Protein AF-A0A8T4Y157-F1 (afdb_monomer)

pLDDT: mean 75.48, std 10.09, range [44.38, 89.44]

Radius of gyration: 20.41 Å; Cα contacts (8 Å, |Δi|>4): 48; chains: 1; bounding box: 46×22×57 Å

Solvent-accessible surface area (backbone atoms only — not comparable to full-atom values): 4907 Å² total; per-residue (Å²): 117,72,62,48,80,39,70,42,66,76,78,76,30,95,43,71,68,58,42,52,50,50,51,52,53,33,52,73,71,63,24,43,82,45,40,77,70,53,83,70,56,88,47,74,68,43,52,50,55,49,52,52,53,51,52,49,52,53,48,53,54,51,52,51,52,51,51,52,52,50,55,50,51,52,52,53,55,57,57,61,70,70,77,115

Foldseek 3Di:
DQEDEDADLCVVDVDPVVSVVVCVVCVVVNYYYHYPPDPQPPDPVSVVVVVVVVVVVVVVVVVVVVVVVVVVVVVVVVVVVVPD

Structure (mmCIF, N/CA/C/O backbone):
data_AF-A0A8T4Y157-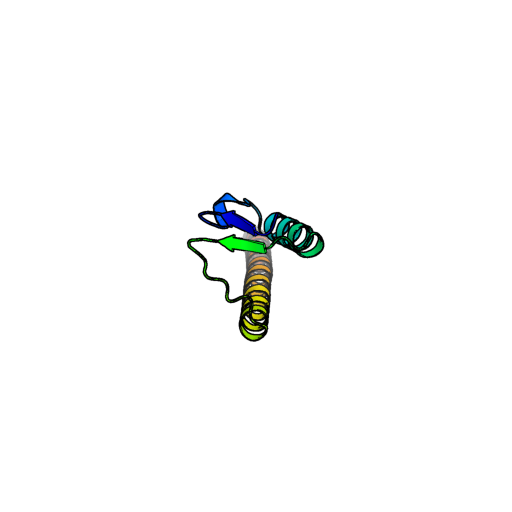F1
#
_entry.id   AF-A0A8T4Y157-F1
#
loop_
_atom_site.group_PDB
_atom_site.id
_atom_site.type_symbol
_atom_site.label_atom_id
_atom_site.label_alt_id
_atom_site.label_comp_id
_atom_site.label_asym_id
_atom_site.label_entity_id
_atom_site.label_seq_id
_atom_site.pdbx_PDB_ins_code
_atom_site.Cartn_x
_atom_site.Cartn_y
_atom_site.Cartn_z
_atom_site.occupancy
_atom_site.B_iso_or_equiv
_atom_site.auth_seq_id
_atom_site.auth_comp_id
_atom_site.auth_asym_id
_atom_site.auth_atom_id
_atom_site.pdbx_PDB_model_num
ATOM 1 N N . MET A 1 1 ? -20.962 1.210 13.390 1.00 68.50 1 MET A N 1
ATOM 2 C CA . MET A 1 1 ? -20.575 0.091 12.504 1.00 68.50 1 MET A CA 1
ATOM 3 C C . MET A 1 1 ? -19.216 -0.378 12.984 1.00 68.50 1 MET A C 1
ATOM 5 O O . MET A 1 1 ? -18.337 0.460 13.071 1.00 68.50 1 MET A O 1
ATOM 9 N N . ASP A 1 2 ? -19.042 -1.650 13.333 1.00 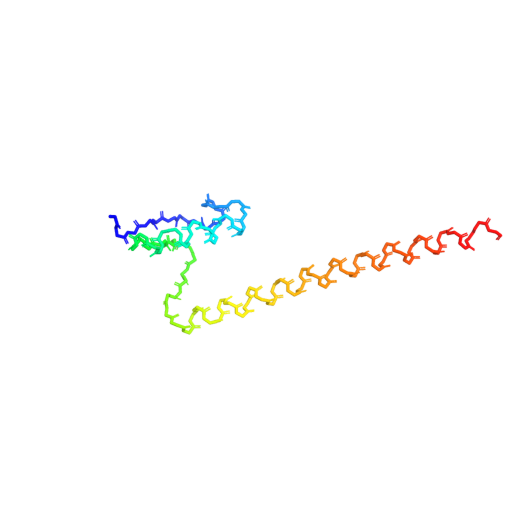80.06 2 ASP A N 1
ATOM 10 C CA . ASP A 1 2 ? -17.798 -2.119 13.976 1.00 80.06 2 ASP A CA 1
ATOM 11 C C . ASP A 1 2 ? -16.765 -2.677 12.983 1.00 80.06 2 ASP A C 1
ATOM 13 O O . ASP A 1 2 ? -15.559 -2.679 13.248 1.00 80.06 2 ASP A O 1
ATOM 17 N N . ALA A 1 3 ? -17.227 -3.160 11.825 1.00 81.56 3 ALA A N 1
ATOM 18 C CA . ALA A 1 3 ? -16.373 -3.653 10.752 1.00 81.56 3 ALA A CA 1
ATOM 19 C C . ALA A 1 3 ? -17.091 -3.662 9.392 1.00 81.56 3 ALA A C 1
ATOM 21 O O . ALA A 1 3 ? -18.308 -3.836 9.314 1.00 81.56 3 ALA A O 1
ATOM 22 N N . VAL A 1 4 ? -16.309 -3.528 8.325 1.00 83.31 4 VAL A N 1
ATOM 23 C CA . VAL A 1 4 ? -16.671 -3.793 6.931 1.00 83.31 4 VAL A CA 1
ATOM 24 C C . VAL A 1 4 ? -15.926 -5.051 6.502 1.00 83.31 4 VAL A C 1
ATOM 26 O O . VAL A 1 4 ? -14.702 -5.111 6.605 1.00 83.31 4 VAL A O 1
ATOM 29 N N . ILE A 1 5 ? -16.664 -6.055 6.029 1.00 83.75 5 ILE A N 1
ATOM 30 C CA . ILE A 1 5 ? -16.110 -7.340 5.594 1.00 83.75 5 ILE A CA 1
ATOM 31 C C . ILE A 1 5 ? -16.138 -7.399 4.069 1.00 83.75 5 ILE A C 1
ATOM 33 O O . ILE A 1 5 ? -17.174 -7.148 3.452 1.00 83.75 5 ILE A O 1
ATOM 37 N N . VAL A 1 6 ? -15.009 -7.752 3.461 1.00 83.19 6 VAL A N 1
ATOM 38 C CA . VAL A 1 6 ? -14.856 -7.900 2.011 1.00 83.19 6 VAL A CA 1
ATOM 39 C C . VAL A 1 6 ? -14.334 -9.289 1.670 1.00 83.19 6 VAL A C 1
ATOM 41 O O . VAL A 1 6 ? -13.535 -9.865 2.401 1.00 83.19 6 VAL A O 1
ATOM 44 N N . HIS A 1 7 ? -14.794 -9.855 0.554 1.00 79.62 7 HIS A N 1
ATOM 45 C CA . HIS A 1 7 ? -14.360 -11.192 0.146 1.00 79.62 7 HIS A CA 1
ATOM 46 C C . HIS A 1 7 ? -12.901 -11.216 -0.326 1.00 79.62 7 HIS A C 1
ATOM 48 O O . HIS A 1 7 ? -12.192 -12.137 0.047 1.00 79.62 7 HIS A O 1
ATOM 54 N N . LYS A 1 8 ? -12.485 -10.219 -1.123 1.00 69.50 8 LYS A N 1
ATOM 55 C CA . LYS A 1 8 ? -11.123 -10.009 -1.643 1.00 69.50 8 LYS A CA 1
ATOM 56 C C . LYS A 1 8 ? -10.829 -8.518 -1.759 1.00 69.50 8 LYS A C 1
ATOM 58 O O . LYS A 1 8 ? -11.698 -7.766 -2.216 1.00 69.50 8 LYS A O 1
ATOM 63 N N . ILE A 1 9 ? -9.620 -8.087 -1.406 1.00 72.00 9 ILE A N 1
ATOM 64 C CA . ILE A 1 9 ? -9.215 -6.671 -1.478 1.00 72.00 9 ILE A CA 1
ATOM 65 C C . ILE A 1 9 ? -9.252 -6.131 -2.918 1.00 72.00 9 ILE A C 1
ATOM 67 O O . ILE A 1 9 ? -9.758 -5.031 -3.143 1.00 72.00 9 ILE A O 1
ATOM 71 N N . ASP A 1 10 ? -8.848 -6.937 -3.900 1.00 67.12 10 ASP A N 1
ATOM 72 C CA . ASP A 1 10 ? -8.887 -6.627 -5.341 1.00 67.12 10 ASP A CA 1
ATOM 73 C C . ASP A 1 10 ? -10.302 -6.387 -5.908 1.00 67.12 10 ASP A C 1
ATOM 75 O O . ASP A 1 10 ? -10.461 -5.879 -7.020 1.00 67.12 10 ASP A O 1
ATOM 79 N N . ARG A 1 11 ? -11.356 -6.726 -5.153 1.00 69.56 11 ARG A N 1
ATOM 80 C CA . ARG A 1 11 ? -12.756 -6.430 -5.509 1.00 69.56 11 ARG A CA 1
ATOM 81 C C . ARG A 1 11 ? -13.334 -5.233 -4.772 1.00 69.56 11 ARG A C 1
ATOM 83 O O . ARG A 1 11 ? -14.316 -4.668 -5.243 1.00 69.56 11 ARG A O 1
ATOM 90 N N . PHE A 1 12 ? -12.725 -4.844 -3.657 1.00 67.12 12 PHE A N 1
ATOM 91 C CA . PHE A 1 12 ? -13.093 -3.646 -2.910 1.00 67.12 12 PHE A CA 1
ATOM 92 C C . PHE A 1 12 ? -12.498 -2.381 -3.539 1.00 67.12 12 PHE A C 1
ATOM 94 O O . PHE A 1 12 ? -13.145 -1.339 -3.547 1.00 67.12 12 PHE A O 1
ATOM 101 N N . SER A 1 13 ? -11.300 -2.479 -4.120 1.00 64.38 13 SER A N 1
ATOM 102 C CA . SER A 1 13 ? -10.675 -1.385 -4.855 1.00 64.38 13 SER A CA 1
ATOM 103 C C . SER A 1 13 ? -9.923 -1.891 -6.083 1.00 64.38 13 SER A C 1
ATOM 105 O O . SER A 1 13 ? -9.184 -2.868 -6.003 1.00 64.38 13 SER A O 1
ATOM 107 N N . ARG A 1 14 ? -10.077 -1.194 -7.217 1.00 70.44 14 ARG A N 1
ATOM 108 C CA . ARG A 1 14 ? -9.306 -1.449 -8.449 1.00 70.44 14 ARG A CA 1
ATOM 109 C C . ARG A 1 14 ? -7.902 -0.840 -8.425 1.00 70.44 14 ARG A C 1
ATOM 111 O O . ARG A 1 14 ? -7.095 -1.188 -9.281 1.00 70.44 14 ARG A O 1
ATOM 118 N N . ASN A 1 15 ? -7.637 0.085 -7.503 1.00 70.62 15 ASN A N 1
ATOM 119 C CA . ASN A 1 15 ? -6.365 0.788 -7.368 1.00 70.62 15 ASN A CA 1
ATOM 120 C C . ASN A 1 15 ? -5.902 0.753 -5.906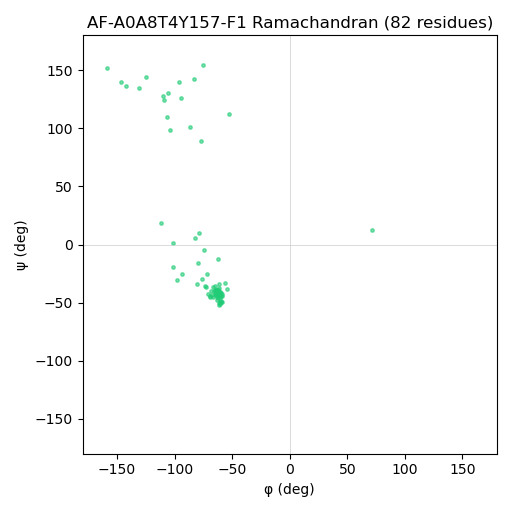 1.00 70.62 15 ASN A C 1
ATOM 122 O O . ASN A 1 15 ? -6.674 1.025 -4.983 1.00 70.62 15 ASN A O 1
ATOM 126 N N . ASP A 1 16 ? -4.627 0.456 -5.695 1.00 71.25 16 ASP A N 1
ATOM 127 C CA . ASP A 1 16 ? -3.991 0.428 -4.381 1.00 71.25 16 ASP A CA 1
ATOM 128 C C . ASP A 1 16 ? -4.180 1.757 -3.636 1.00 71.25 16 ASP A C 1
ATOM 130 O O . ASP A 1 16 ? -4.462 1.765 -2.440 1.00 71.25 16 ASP A O 1
ATOM 134 N N . ILE A 1 17 ? -4.113 2.888 -4.347 1.00 73.75 17 ILE A N 1
ATOM 135 C CA . ILE A 1 17 ? -4.294 4.232 -3.779 1.00 73.75 17 ILE A CA 1
ATOM 136 C C . ILE A 1 17 ? -5.675 4.364 -3.129 1.00 73.75 17 ILE A C 1
ATOM 138 O O . ILE A 1 17 ? -5.777 4.770 -1.969 1.00 73.75 17 ILE A O 1
ATOM 142 N N . ASP A 1 18 ? -6.723 3.968 -3.848 1.00 76.94 18 ASP A N 1
ATOM 143 C CA . ASP A 1 18 ? -8.102 4.036 -3.363 1.00 76.94 18 ASP A CA 1
ATOM 144 C C . ASP A 1 18 ? -8.313 3.074 -2.184 1.00 76.94 18 ASP A C 1
ATOM 146 O O . ASP A 1 18 ? -8.975 3.419 -1.204 1.00 76.94 18 ASP A O 1
ATOM 150 N N . PHE A 1 19 ? -7.673 1.898 -2.211 1.00 78.50 19 PHE A N 1
ATOM 151 C CA . PHE A 1 19 ? -7.702 0.958 -1.089 1.00 78.50 19 PHE A CA 1
ATOM 152 C C . PHE A 1 19 ? -7.134 1.585 0.190 1.00 78.50 19 PHE A C 1
ATOM 154 O O . PHE A 1 19 ? -7.767 1.522 1.248 1.00 78.50 19 PHE A O 1
ATOM 161 N N . TYR A 1 20 ? -5.959 2.217 0.107 1.00 77.44 20 TYR A N 1
ATOM 162 C CA . TYR A 1 20 ? -5.357 2.903 1.250 1.00 77.44 20 TYR A CA 1
ATOM 163 C C . TYR A 1 20 ? -6.203 4.092 1.712 1.00 77.44 20 TYR A C 1
ATOM 165 O O . TYR A 1 20 ? -6.363 4.278 2.919 1.00 77.44 20 TYR A O 1
ATOM 173 N N . ALA A 1 21 ? -6.793 4.853 0.787 1.00 81.44 21 ALA A N 1
ATOM 174 C CA . ALA A 1 21 ? -7.662 5.978 1.116 1.00 81.44 21 ALA A CA 1
ATOM 175 C C . ALA A 1 21 ? -8.888 5.526 1.927 1.00 81.44 21 ALA A C 1
ATOM 177 O O . ALA A 1 21 ? -9.124 6.035 3.025 1.00 81.44 21 ALA A O 1
ATOM 178 N N . TYR A 1 22 ? -9.615 4.509 1.453 1.00 82.00 22 TYR A N 1
ATOM 179 C CA . TYR A 1 22 ? -10.759 3.952 2.178 1.00 82.00 22 TYR A CA 1
ATOM 180 C C . TYR A 1 22 ? -10.354 3.323 3.506 1.00 82.00 22 TYR A C 1
ATOM 182 O O . TYR A 1 22 ? -11.040 3.522 4.507 1.00 82.00 22 TYR A O 1
ATOM 190 N N . LYS A 1 23 ? -9.216 2.622 3.557 1.00 81.56 23 LYS A N 1
ATOM 191 C CA . LYS A 1 23 ? -8.710 2.054 4.809 1.00 81.56 23 LYS A CA 1
ATOM 192 C C . LYS A 1 23 ? -8.432 3.140 5.854 1.00 81.56 23 LYS A C 1
ATOM 194 O O . LYS A 1 23 ? -8.758 2.952 7.023 1.00 81.56 23 LYS A O 1
ATOM 199 N N . VAL A 1 24 ? -7.858 4.276 5.452 1.00 82.12 24 VAL A N 1
ATOM 200 C CA . VAL A 1 24 ? -7.600 5.414 6.351 1.00 82.12 24 VAL A CA 1
ATOM 201 C C . VAL A 1 24 ? -8.904 6.060 6.820 1.00 82.12 24 VAL A C 1
ATOM 203 O O . VAL A 1 24 ? -9.025 6.359 8.006 1.00 82.12 24 VAL A O 1
ATOM 206 N N . ILE A 1 25 ? -9.877 6.252 5.924 1.00 85.94 25 ILE A N 1
ATOM 207 C CA . ILE A 1 25 ? -11.192 6.814 6.270 1.00 85.94 25 ILE A CA 1
ATOM 208 C C . ILE A 1 25 ? -11.906 5.910 7.281 1.00 85.94 25 ILE A C 1
ATOM 210 O O . ILE A 1 25 ? -12.303 6.379 8.341 1.00 85.94 25 ILE A O 1
ATOM 214 N N . LEU A 1 26 ? -11.992 4.606 7.006 1.00 85.00 26 LEU A N 1
ATOM 215 C CA . LEU A 1 26 ? -12.636 3.641 7.900 1.00 85.00 26 LEU A CA 1
ATOM 216 C C . LEU A 1 26 ? -11.950 3.596 9.273 1.00 85.00 26 LEU A C 1
ATOM 218 O O . LEU A 1 26 ? -12.629 3.664 10.294 1.00 85.00 26 LEU A O 1
ATOM 222 N N . LYS A 1 27 ? -10.608 3.599 9.314 1.00 81.94 27 LYS A N 1
ATOM 223 C CA . LYS A 1 27 ? -9.842 3.641 10.572 1.00 81.94 27 LYS A CA 1
ATOM 224 C C . LYS A 1 27 ? -10.125 4.908 11.388 1.00 81.94 27 LYS A C 1
ATOM 226 O O . LYS A 1 27 ? -10.191 4.819 12.611 1.00 81.94 27 LYS A O 1
ATOM 231 N N . LYS A 1 28 ? -10.302 6.070 10.743 1.00 83.69 28 LYS A N 1
ATOM 232 C CA . LYS A 1 28 ? -10.668 7.328 11.426 1.00 83.69 28 LYS A CA 1
ATOM 233 C C . LYS A 1 28 ? -12.057 7.269 12.061 1.00 83.69 28 LYS A C 1
ATOM 235 O O . LYS A 1 28 ? -12.231 7.795 13.152 1.00 83.69 28 LYS A O 1
ATOM 240 N N . GLU A 1 29 ? -12.996 6.585 11.417 1.00 88.25 29 GLU A N 1
ATOM 241 C CA . GLU A 1 29 ? -14.360 6.365 11.920 1.00 88.25 29 GLU A CA 1
ATOM 242 C C . GLU A 1 29 ? -14.456 5.192 12.920 1.00 88.25 29 GLU A C 1
ATOM 244 O O . GLU A 1 29 ? -15.548 4.804 13.330 1.00 88.25 29 GLU A O 1
ATOM 249 N N . GLY A 1 30 ? -13.324 4.584 13.303 1.00 83.44 30 GLY A N 1
ATOM 250 C CA . GLY A 1 30 ? -13.289 3.422 14.198 1.00 83.44 30 GLY A CA 1
ATOM 251 C C . GLY A 1 30 ? -13.794 2.120 13.564 1.00 83.44 30 GLY A C 1
ATOM 252 O O . GLY A 1 30 ? -14.012 1.137 14.269 1.00 83.44 30 GLY A O 1
ATOM 253 N N . VAL A 1 31 ? -13.964 2.088 12.241 1.00 86.50 31 VAL A N 1
ATOM 254 C CA . VAL A 1 31 ? -14.458 0.934 11.486 1.00 86.50 31 VAL A CA 1
ATOM 255 C C . VAL A 1 31 ? -13.280 0.115 10.960 1.00 86.50 31 VAL A C 1
ATOM 257 O O . VAL A 1 31 ? -12.407 0.623 10.254 1.00 86.50 31 VAL A O 1
ATOM 260 N N . ARG A 1 32 ? -13.254 -1.185 11.262 1.00 81.31 32 ARG A N 1
ATOM 261 C CA . ARG A 1 32 ? -12.225 -2.099 10.733 1.00 81.31 32 ARG A CA 1
ATOM 262 C C . ARG A 1 32 ? -12.581 -2.585 9.331 1.00 81.31 32 ARG A C 1
ATOM 264 O O . ARG A 1 32 ? -13.743 -2.863 9.063 1.00 81.31 32 ARG A O 1
ATOM 271 N N . LEU A 1 33 ? -11.592 -2.728 8.451 1.00 80.81 33 LEU A N 1
ATOM 272 C CA . LEU A 1 33 ? -11.769 -3.327 7.124 1.00 80.81 33 LEU A CA 1
ATOM 273 C C . LEU A 1 33 ? -11.131 -4.718 7.117 1.00 80.81 33 LEU A C 1
ATOM 275 O O . LEU A 1 33 ? -9.907 -4.829 7.147 1.00 80.81 33 LEU A O 1
ATOM 279 N N . LEU A 1 34 ? -11.960 -5.759 7.066 1.00 78.88 34 LEU A N 1
ATOM 280 C CA . LEU A 1 34 ? -11.546 -7.158 7.163 1.00 78.88 34 LEU A CA 1
ATOM 281 C C . LEU A 1 34 ? -11.720 -7.861 5.815 1.00 78.88 34 LEU A C 1
ATOM 283 O O . LEU A 1 34 ? -12.809 -7.831 5.243 1.00 78.88 34 LEU A O 1
ATOM 287 N N . SER A 1 35 ? -10.667 -8.515 5.323 1.00 78.38 35 SER A N 1
ATOM 288 C CA . SER A 1 35 ? -10.759 -9.413 4.169 1.00 78.38 35 SER A CA 1
ATOM 289 C C . SER A 1 35 ? -10.916 -10.860 4.628 1.00 78.38 35 SER A C 1
ATOM 291 O O . SER A 1 35 ? -10.271 -11.284 5.583 1.00 78.38 35 SER A O 1
ATOM 293 N N . VAL A 1 36 ? -11.773 -11.622 3.945 1.00 77.75 36 VAL A N 1
ATOM 294 C CA . VAL A 1 36 ? -11.975 -13.057 4.205 1.00 77.75 36 VAL A CA 1
ATOM 295 C C . VAL A 1 36 ? -10.825 -13.896 3.633 1.00 77.75 36 VAL A C 1
ATOM 297 O O . VAL A 1 36 ? -10.518 -14.955 4.174 1.00 77.75 36 VAL A O 1
ATOM 300 N N . THR A 1 37 ? -10.180 -13.445 2.553 1.00 74.19 37 THR A N 1
ATOM 301 C CA . THR A 1 37 ? -9.075 -14.165 1.895 1.00 74.19 37 THR A CA 1
ATOM 302 C C . THR A 1 37 ? -7.695 -13.668 2.300 1.00 74.19 37 THR A C 1
ATOM 304 O O . THR A 1 37 ? -6.753 -14.456 2.334 1.00 74.19 37 THR A O 1
ATOM 307 N N . GLU A 1 38 ? -7.555 -12.385 2.631 1.00 65.19 38 GLU A N 1
ATOM 308 C CA . GLU A 1 38 ? -6.292 -11.810 3.089 1.00 65.19 38 GLU A CA 1
ATOM 309 C C . GLU A 1 38 ? -6.340 -11.610 4.605 1.00 65.19 38 GLU A C 1
ATOM 311 O O . GLU A 1 38 ? -6.872 -10.616 5.098 1.00 65.19 38 GLU A O 1
ATOM 316 N N . ASN A 1 39 ? -5.761 -12.550 5.353 1.00 59.66 39 ASN A N 1
ATOM 317 C CA . ASN A 1 39 ? -5.637 -12.418 6.800 1.00 59.66 39 ASN A CA 1
ATOM 318 C C . ASN A 1 39 ? -4.486 -11.450 7.110 1.00 59.66 39 ASN A C 1
ATOM 320 O O . ASN A 1 39 ? -3.318 -11.834 7.169 1.00 59.66 39 ASN A O 1
ATOM 3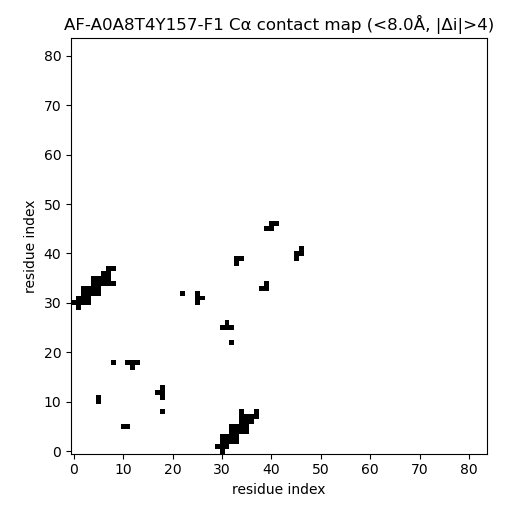24 N N . ILE A 1 40 ? -4.801 -10.159 7.189 1.00 61.41 40 ILE A N 1
ATOM 325 C CA . ILE A 1 40 ? -3.823 -9.131 7.534 1.00 61.41 40 ILE A CA 1
ATOM 326 C C . I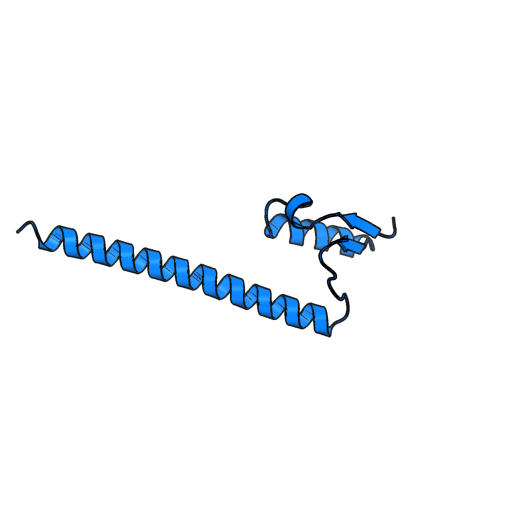LE A 1 40 ? -3.798 -9.049 9.048 1.00 61.41 40 ILE A C 1
ATOM 328 O O . ILE A 1 40 ? -4.685 -8.440 9.639 1.00 61.41 40 ILE A O 1
ATOM 332 N N . ASP A 1 41 ? -2.791 -9.662 9.660 1.00 63.88 41 ASP A N 1
ATOM 333 C CA . ASP A 1 41 ? -2.539 -9.500 11.087 1.00 63.88 41 ASP A CA 1
ATOM 334 C C . ASP A 1 41 ? -2.451 -7.999 11.412 1.00 63.88 41 ASP A C 1
ATOM 336 O O . ASP A 1 41 ? -1.545 -7.296 10.959 1.00 63.88 41 ASP A O 1
ATOM 340 N N . GLU A 1 42 ? -3.426 -7.490 12.171 1.00 66.00 42 GLU A N 1
ATOM 341 C CA . GLU A 1 42 ? -3.516 -6.076 12.571 1.00 66.00 42 GLU A CA 1
ATOM 342 C C . GLU A 1 42 ? -2.571 -5.742 13.742 1.00 66.00 42 GLU A C 1
ATOM 344 O O . GLU A 1 42 ? -2.651 -4.663 14.331 1.00 66.00 42 GLU A O 1
ATOM 349 N N . ASN A 1 43 ? -1.673 -6.664 14.101 1.00 77.62 43 ASN A N 1
ATOM 350 C CA . ASN A 1 43 ? -0.663 -6.428 15.121 1.00 7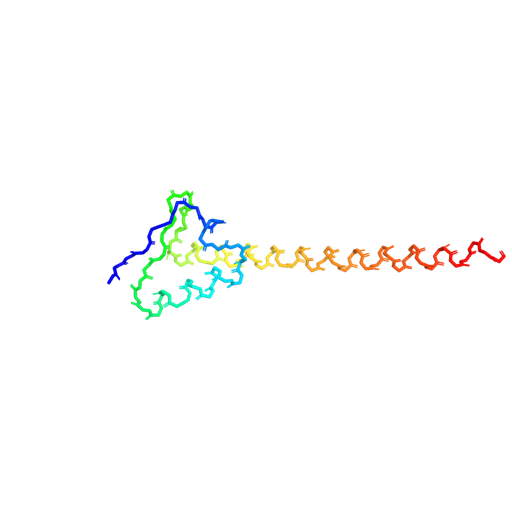7.62 43 ASN A CA 1
ATOM 351 C C . ASN A 1 43 ? 0.475 -5.527 14.574 1.00 77.62 43 ASN A C 1
ATOM 353 O O . ASN A 1 43 ? 0.725 -5.499 13.364 1.00 77.62 43 ASN A O 1
ATOM 357 N N . PRO A 1 44 ? 1.197 -4.790 15.443 1.00 74.31 44 PRO A N 1
ATOM 358 C CA . PRO A 1 44 ? 2.246 -3.862 15.005 1.00 74.31 44 PRO A CA 1
ATOM 359 C C . PRO A 1 44 ? 3.342 -4.510 14.144 1.00 74.31 44 PRO A C 1
ATOM 361 O O . PRO A 1 44 ? 3.878 -3.877 13.235 1.00 74.31 44 PRO A O 1
ATOM 364 N N . SER A 1 45 ? 3.663 -5.781 14.396 1.00 75.56 45 SER A N 1
ATOM 365 C CA . SER A 1 45 ? 4.648 -6.541 13.619 1.00 75.56 45 SER A CA 1
ATOM 366 C C . SER A 1 45 ? 4.162 -6.833 12.194 1.00 75.56 45 SER A C 1
ATOM 368 O O . SER A 1 45 ? 4.931 -6.698 11.243 1.00 75.56 45 SER A O 1
ATOM 370 N N . GLY A 1 46 ? 2.882 -7.170 12.029 1.00 72.62 46 GLY A N 1
ATOM 371 C CA . GLY A 1 46 ? 2.229 -7.369 10.739 1.00 72.62 46 GLY A CA 1
ATOM 372 C C . GLY A 1 46 ? 2.158 -6.075 9.933 1.00 72.62 46 GLY A C 1
ATOM 373 O O . GLY A 1 46 ? 2.478 -6.070 8.744 1.00 72.62 46 GLY A O 1
ATOM 374 N N . GLU A 1 47 ? 1.841 -4.951 10.584 1.00 77.12 47 GLU A N 1
ATOM 375 C CA . GLU A 1 47 ? 1.849 -3.632 9.941 1.00 77.12 47 GLU A CA 1
ATOM 376 C C . GLU A 1 47 ? 3.260 -3.233 9.474 1.00 77.12 47 GLU A C 1
ATOM 378 O O . GLU A 1 47 ? 3.425 -2.755 8.348 1.00 77.12 47 GLU A O 1
ATOM 383 N N . PHE A 1 48 ? 4.291 -3.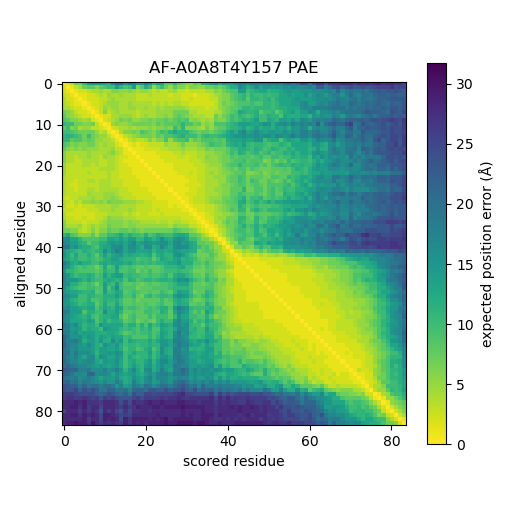503 10.279 1.00 78.94 48 PHE A N 1
ATOM 384 C CA . PHE A 1 48 ? 5.685 -3.253 9.907 1.00 78.94 48 PHE A CA 1
ATOM 385 C C . PHE A 1 48 ? 6.120 -4.061 8.677 1.00 78.94 48 PHE A C 1
ATOM 387 O O . PHE A 1 48 ? 6.603 -3.484 7.700 1.00 78.94 48 PHE A O 1
ATOM 394 N N . ILE A 1 49 ? 5.910 -5.383 8.695 1.00 76.00 49 ILE A N 1
ATOM 395 C CA . ILE A 1 49 ? 6.264 -6.265 7.573 1.00 76.00 49 ILE A CA 1
ATOM 396 C C . ILE A 1 49 ? 5.517 -5.832 6.310 1.00 76.00 49 ILE A C 1
ATOM 398 O O . ILE A 1 49 ? 6.109 -5.748 5.233 1.00 76.00 49 ILE A O 1
ATOM 402 N N . LYS A 1 50 ? 4.233 -5.484 6.437 1.00 74.06 50 LYS A N 1
ATOM 403 C CA . LYS A 1 50 ? 3.431 -5.005 5.312 1.00 74.06 50 LYS A CA 1
ATOM 404 C C . LYS A 1 50 ? 4.008 -3.726 4.704 1.00 74.06 50 LYS A C 1
ATOM 406 O O . LYS A 1 50 ? 4.137 -3.642 3.486 1.00 74.06 50 LYS A O 1
ATOM 411 N N . ASN A 1 51 ? 4.387 -2.753 5.529 1.00 79.31 51 ASN A N 1
ATOM 412 C CA . ASN A 1 51 ? 4.978 -1.502 5.054 1.00 79.31 51 ASN A CA 1
ATOM 413 C C . ASN A 1 51 ? 6.326 -1.729 4.355 1.00 79.31 51 ASN A C 1
ATOM 415 O O . ASN A 1 51 ? 6.579 -1.122 3.314 1.00 79.31 51 ASN A O 1
ATOM 419 N N . ALA A 1 52 ? 7.158 -2.639 4.868 1.00 79.88 52 ALA A N 1
ATOM 420 C CA . ALA A 1 52 ? 8.414 -3.012 4.222 1.00 79.88 52 ALA A CA 1
ATOM 421 C C . ALA A 1 52 ? 8.182 -3.641 2.836 1.00 79.88 52 ALA A C 1
ATOM 423 O O . ALA A 1 52 ? 8.802 -3.226 1.858 1.00 79.88 52 ALA A O 1
ATOM 424 N N . LEU A 1 53 ? 7.236 -4.578 2.724 1.00 72.06 53 LEU A N 1
ATOM 425 C CA . LEU A 1 53 ? 6.885 -5.217 1.450 1.00 72.06 53 LEU A CA 1
ATOM 426 C C . LEU A 1 53 ? 6.351 -4.210 0.422 1.00 72.06 53 LEU A C 1
ATOM 428 O O . LEU A 1 53 ? 6.733 -4.259 -0.746 1.00 72.06 53 LEU A O 1
ATOM 432 N N . VAL A 1 54 ? 5.512 -3.265 0.854 1.00 77.12 54 VAL A N 1
ATOM 433 C CA . VAL A 1 54 ? 4.994 -2.191 -0.009 1.00 77.12 54 VAL A CA 1
ATOM 434 C C . VAL A 1 54 ? 6.130 -1.294 -0.500 1.00 77.12 54 VAL A C 1
ATOM 436 O O . VAL A 1 54 ? 6.202 -0.991 -1.691 1.00 77.12 54 VAL A O 1
ATOM 439 N N . ALA A 1 55 ? 7.048 -0.904 0.386 1.00 81.19 55 ALA A N 1
ATOM 440 C CA . ALA A 1 55 ? 8.213 -0.107 0.013 1.00 81.19 55 ALA A CA 1
ATOM 441 C C . ALA A 1 55 ? 9.106 -0.836 -1.007 1.00 81.19 55 ALA A C 1
ATOM 443 O O . ALA A 1 55 ? 9.552 -0.222 -1.980 1.00 81.19 55 ALA A O 1
ATOM 444 N N . MET A 1 56 ? 9.313 -2.146 -0.835 1.00 78.75 56 MET A N 1
ATOM 445 C CA . MET A 1 56 ? 10.044 -2.975 -1.797 1.00 78.75 56 MET A CA 1
ATOM 446 C C . MET A 1 56 ? 9.333 -3.031 -3.152 1.00 78.75 56 MET A C 1
ATOM 448 O O . MET A 1 56 ? 9.965 -2.789 -4.177 1.00 78.75 56 MET A O 1
ATOM 452 N N . ALA A 1 57 ? 8.022 -3.282 -3.180 1.00 71.06 57 ALA A N 1
ATOM 453 C CA . ALA A 1 57 ? 7.245 -3.315 -4.421 1.00 71.06 57 ALA A CA 1
ATOM 454 C C . ALA A 1 57 ? 7.318 -1.980 -5.185 1.00 71.06 57 ALA A C 1
ATOM 456 O O . ALA A 1 57 ? 7.542 -1.961 -6.396 1.00 71.06 57 ALA A O 1
ATOM 457 N N . GLN A 1 58 ? 7.215 -0.854 -4.474 1.00 79.25 58 GLN A N 1
ATOM 458 C CA . GLN A 1 58 ? 7.381 0.475 -5.065 1.00 79.25 58 GLN A CA 1
ATOM 459 C C . GLN A 1 58 ? 8.794 0.700 -5.611 1.00 79.25 58 GLN A C 1
ATOM 461 O O . GLN A 1 58 ? 8.948 1.289 -6.680 1.00 79.25 58 GLN A O 1
ATOM 466 N N . PHE A 1 59 ? 9.827 0.248 -4.895 1.00 87.31 59 PHE A N 1
ATOM 467 C CA . PHE A 1 59 ? 11.207 0.310 -5.373 1.00 87.31 59 PHE A CA 1
ATOM 468 C C . PHE A 1 59 ? 11.386 -0.484 -6.671 1.00 87.31 59 PHE A C 1
ATOM 470 O O . PHE A 1 59 ? 11.871 0.077 -7.649 1.00 87.31 59 PHE A O 1
ATOM 477 N N . TYR A 1 60 ? 10.918 -1.735 -6.721 1.00 78.88 60 TYR A N 1
ATOM 478 C CA . TYR A 1 60 ? 10.978 -2.553 -7.934 1.00 78.88 60 TYR A CA 1
ATOM 479 C C . TYR A 1 60 ? 10.239 -1.904 -9.106 1.00 78.88 60 TYR A C 1
ATOM 481 O O . TYR A 1 60 ? 10.782 -1.842 -10.206 1.00 78.88 60 TYR A O 1
ATOM 489 N N . SER A 1 61 ? 9.038 -1.365 -8.874 1.00 79.81 61 SER A N 1
ATOM 490 C CA . SER A 1 61 ? 8.271 -0.681 -9.919 1.00 79.81 61 SER A CA 1
ATOM 491 C C . SER A 1 61 ? 8.991 0.555 -10.462 1.00 79.81 61 SER A C 1
ATOM 493 O O . SER A 1 61 ? 8.945 0.796 -11.668 1.00 79.81 61 SER A O 1
ATOM 495 N N . ARG A 1 62 ? 9.652 1.340 -9.600 1.00 88.81 62 ARG A N 1
ATOM 496 C CA . ARG A 1 62 ? 10.439 2.509 -10.022 1.00 88.81 62 ARG A CA 1
ATOM 497 C C . ARG A 1 62 ? 11.693 2.101 -10.788 1.00 88.81 62 ARG A C 1
ATOM 499 O O . ARG A 1 62 ? 11.934 2.649 -11.858 1.00 88.81 62 ARG A O 1
ATOM 506 N N . ASN A 1 63 ? 12.434 1.108 -10.296 1.00 89.12 63 ASN A N 1
ATOM 507 C CA . ASN A 1 63 ? 13.612 0.591 -10.993 1.00 89.12 63 ASN A CA 1
ATOM 508 C C . ASN A 1 63 ? 13.257 0.054 -12.381 1.00 89.12 63 ASN A C 1
ATOM 510 O O . ASN A 1 63 ? 13.938 0.373 -13.349 1.00 89.12 63 ASN A O 1
ATOM 514 N N . LEU A 1 64 ? 12.167 -0.707 -12.496 1.00 85.88 64 LEU A N 1
ATOM 515 C CA . LEU A 1 64 ? 11.711 -1.217 -13.785 1.00 85.88 64 LEU A CA 1
ATOM 516 C C . LEU A 1 64 ? 11.366 -0.078 -14.753 1.00 85.88 64 LEU A C 1
ATOM 518 O O . LEU A 1 64 ? 11.722 -0.142 -15.926 1.00 85.88 64 LEU A O 1
ATOM 522 N N . ALA A 1 65 ? 10.706 0.981 -14.273 1.00 87.12 65 ALA A N 1
ATOM 523 C CA . ALA A 1 65 ? 10.415 2.152 -15.096 1.00 87.12 65 ALA A CA 1
ATOM 524 C C . ALA A 1 65 ? 11.701 2.835 -15.598 1.00 87.12 65 ALA A C 1
ATOM 526 O O . ALA A 1 65 ? 11.782 3.201 -16.771 1.00 87.12 65 ALA A O 1
ATOM 527 N N . GLU A 1 66 ? 12.724 2.961 -14.747 1.00 89.44 66 GLU A N 1
ATOM 528 C CA . GLU A 1 66 ? 14.028 3.491 -15.156 1.00 89.44 66 GLU A CA 1
ATOM 529 C C . GLU A 1 66 ? 14.733 2.597 -16.180 1.00 89.44 66 GLU A C 1
ATOM 531 O O . GLU A 1 66 ? 15.274 3.104 -17.163 1.00 89.44 66 GLU A O 1
ATOM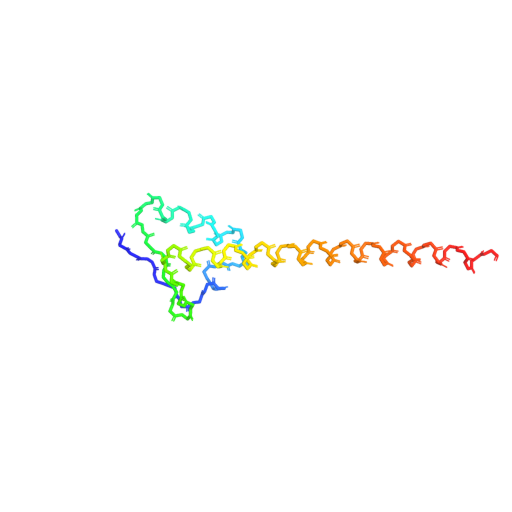 536 N N . GLU A 1 67 ? 14.723 1.276 -15.989 1.00 87.25 67 GLU A N 1
ATOM 537 C CA . GLU A 1 67 ? 15.325 0.332 -16.936 1.00 87.25 67 GLU A CA 1
ATOM 538 C C . GLU A 1 67 ? 14.633 0.368 -18.300 1.00 87.25 67 GLU A C 1
ATOM 540 O O . GLU A 1 67 ? 15.307 0.379 -19.332 1.00 87.25 67 GLU A O 1
ATOM 545 N N . VAL A 1 68 ? 13.301 0.467 -18.327 1.00 84.38 68 VAL A N 1
ATOM 546 C CA . VAL A 1 68 ? 12.539 0.621 -19.573 1.00 84.38 68 VAL A CA 1
ATOM 547 C C . VAL A 1 68 ? 12.930 1.913 -20.291 1.00 84.38 68 VAL A C 1
ATOM 549 O O . VAL A 1 68 ? 13.177 1.884 -21.497 1.00 84.38 68 VAL A O 1
ATOM 552 N N . LEU A 1 69 ? 13.048 3.035 -19.573 1.00 83.56 69 LEU A N 1
ATOM 553 C CA . LEU A 1 69 ? 13.465 4.313 -20.161 1.00 83.56 69 LEU A CA 1
ATOM 554 C C . LEU A 1 69 ? 14.895 4.260 -20.710 1.00 83.56 69 LEU A C 1
ATOM 556 O O . LEU A 1 69 ? 15.133 4.731 -21.824 1.00 83.56 69 LEU A O 1
ATOM 560 N N . LYS A 1 70 ? 15.833 3.646 -19.976 1.00 84.25 70 LYS A N 1
ATOM 561 C CA . LYS A 1 70 ? 17.211 3.431 -20.446 1.00 84.25 70 LYS A CA 1
ATOM 562 C C . LYS A 1 70 ? 17.231 2.585 -21.717 1.00 84.25 70 LYS A C 1
ATOM 564 O O . LYS A 1 70 ? 17.790 3.016 -22.722 1.00 84.25 70 LYS A O 1
ATOM 569 N N . GLY A 1 71 ? 16.529 1.452 -21.722 1.00 82.69 71 GLY A N 1
ATOM 570 C CA . GLY A 1 71 ? 16.424 0.587 -22.898 1.00 82.69 71 GLY A CA 1
ATOM 571 C C . GLY A 1 71 ? 15.766 1.275 -24.101 1.00 82.69 71 GLY A C 1
ATOM 572 O O . GLY A 1 71 ? 16.148 1.023 -25.245 1.00 82.69 71 GLY A O 1
ATOM 573 N N . MET A 1 72 ? 14.802 2.176 -23.876 1.00 81.38 72 MET A N 1
ATOM 574 C CA . MET A 1 72 ? 14.226 3.006 -24.940 1.00 81.38 72 MET A CA 1
ATOM 575 C C . MET A 1 72 ? 15.247 4.001 -25.504 1.00 81.38 72 MET A C 1
ATOM 577 O O . MET A 1 72 ? 15.361 4.101 -26.726 1.00 81.38 72 MET A O 1
ATOM 581 N N . MET A 1 73 ? 16.012 4.699 -24.656 1.00 79.56 73 MET A N 1
ATOM 582 C CA . MET A 1 73 ? 17.051 5.641 -25.099 1.00 79.56 73 MET A CA 1
ATOM 583 C C . MET A 1 73 ? 18.178 4.947 -25.868 1.00 79.56 73 MET A C 1
ATOM 585 O O . MET A 1 73 ? 18.587 5.436 -26.919 1.00 79.56 73 MET A O 1
ATOM 589 N N . GLU A 1 74 ? 18.645 3.791 -25.397 1.00 81.81 74 GLU A N 1
ATOM 590 C CA . GLU A 1 74 ? 19.682 3.002 -26.071 1.00 81.81 74 GLU A CA 1
ATOM 591 C C . GLU A 1 74 ? 19.235 2.551 -27.466 1.00 81.81 74 GLU A C 1
ATOM 593 O O . GLU A 1 74 ? 19.981 2.690 -28.438 1.00 81.81 74 GLU A O 1
ATOM 598 N N . LYS A 1 75 ? 17.987 2.080 -27.601 1.00 74.56 75 LYS A N 1
ATOM 599 C CA . LYS A 1 75 ? 17.405 1.736 -28.908 1.00 74.56 75 LYS A CA 1
ATOM 600 C C . LYS A 1 75 ? 17.294 2.950 -29.828 1.00 74.56 75 LYS A C 1
ATOM 602 O O . LYS A 1 75 ? 17.542 2.820 -31.026 1.00 74.56 75 LYS A O 1
ATOM 607 N N . PHE A 1 76 ? 16.941 4.115 -29.288 1.00 72.31 76 PHE A N 1
ATOM 608 C CA . PHE A 1 76 ? 16.819 5.345 -30.068 1.00 72.31 76 PHE A CA 1
ATOM 609 C C . PHE A 1 76 ? 18.187 5.852 -30.555 1.00 72.31 76 PHE A C 1
ATOM 611 O O . PHE A 1 76 ? 18.342 6.172 -31.733 1.00 72.31 76 PHE A O 1
ATOM 618 N N . GLY A 1 77 ? 19.204 5.847 -29.686 1.00 62.28 77 GLY A N 1
ATOM 619 C CA . GLY A 1 77 ? 20.579 6.223 -30.033 1.00 62.28 77 GLY A CA 1
ATOM 620 C C . GLY A 1 77 ? 21.238 5.252 -31.019 1.00 62.28 77 GLY A C 1
ATOM 621 O O . GLY A 1 77 ? 21.894 5.681 -31.967 1.00 62.28 77 GLY A O 1
ATOM 622 N N . GLY A 1 78 ? 21.004 3.946 -30.859 1.00 57.72 78 GLY A N 1
ATOM 623 C CA . GLY A 1 78 ? 21.506 2.915 -31.774 1.00 57.72 78 GLY A CA 1
ATOM 624 C C . GLY A 1 78 ? 20.808 2.892 -33.139 1.00 57.72 78 GLY A C 1
ATOM 625 O O . GLY A 1 78 ? 21.407 2.468 -34.126 1.00 57.72 78 GLY A O 1
ATOM 626 N N . GLY A 1 79 ? 19.560 3.366 -33.218 1.00 52.66 79 GLY A N 1
ATOM 627 C CA . GLY A 1 79 ? 18.819 3.510 -34.474 1.00 52.66 79 GLY A CA 1
ATOM 628 C C . GLY A 1 79 ? 19.313 4.672 -35.340 1.00 52.66 79 GLY A C 1
ATOM 629 O O . GLY A 1 79 ? 19.371 4.536 -36.560 1.00 52.66 79 GLY A O 1
ATOM 630 N N . LEU A 1 80 ? 19.726 5.787 -34.723 1.00 51.69 80 LEU A N 1
ATOM 631 C CA . LEU A 1 80 ? 20.251 6.953 -35.447 1.00 51.69 80 LEU A CA 1
ATOM 632 C C . LEU A 1 80 ? 21.656 6.711 -36.026 1.00 51.69 80 LEU A C 1
ATOM 634 O O . LEU A 1 80 ? 21.953 7.156 -37.129 1.00 51.69 80 LEU A O 1
ATOM 638 N N . LEU A 1 81 ? 22.506 5.967 -35.311 1.00 53.00 81 LEU A N 1
ATOM 639 C CA . LEU A 1 81 ? 23.890 5.671 -35.714 1.00 53.00 81 LEU A CA 1
ATOM 640 C C . LEU A 1 81 ? 24.017 4.643 -36.852 1.00 53.00 81 LEU A C 1
ATOM 642 O O . LEU A 1 81 ? 25.122 4.391 -37.322 1.00 53.00 81 LEU A O 1
ATOM 646 N N . ARG A 1 82 ? 22.910 4.039 -37.299 1.00 48.41 82 ARG A N 1
ATOM 647 C CA . ARG A 1 82 ? 22.891 3.051 -38.393 1.00 48.41 82 ARG A CA 1
ATOM 648 C C . ARG A 1 82 ? 22.427 3.613 -39.741 1.00 48.41 82 ARG A C 1
ATOM 650 O O . ARG A 1 82 ? 22.334 2.849 -40.697 1.00 48.41 82 ARG A O 1
ATOM 657 N N . LEU A 1 83 ? 22.120 4.911 -39.809 1.00 49.16 83 LEU A N 1
ATOM 658 C CA . LEU A 1 83 ? 21.649 5.604 -41.017 1.00 49.16 83 LEU A CA 1
ATOM 659 C C . LEU A 1 83 ? 22.657 6.629 -41.577 1.00 49.16 83 LEU A C 1
ATOM 661 O O . LEU A 1 83 ? 22.259 7.493 -42.358 1.00 49.16 83 LEU A O 1
ATOM 665 N N . GLN A 1 84 ? 23.940 6.542 -41.211 1.00 44.38 84 GLN A N 1
ATOM 666 C CA . GLN A 1 84 ? 25.024 7.301 -41.852 1.00 44.38 84 GLN A CA 1
ATOM 667 C C . GLN A 1 84 ? 26.061 6.374 -42.477 1.00 44.38 84 GLN A C 1
ATOM 669 O O . GLN A 1 84 ? 26.302 5.292 -41.894 1.00 44.38 84 GLN A O 1
#

Nearest PDB structures (foldseek):
  5c34-assembly1_B-2  TM=7.139E-01  e=1.443E-01  Staphylococcus aureus
  5c31-assembly2_G  TM=7.310E-01  e=2.684E-01  Staphylococcus aureus
  3ilx-assembly1_A  TM=5.655E-01  e=2.338E-01  Saccharolobus solfa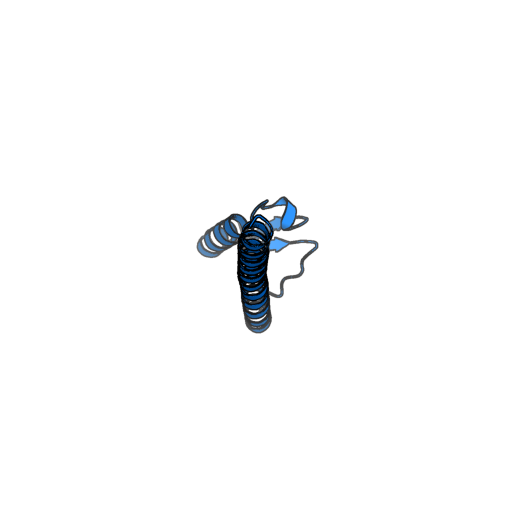taricus
  2r0q-assembly1_E  TM=5.689E-01  e=1.656E-01  Staphylococcus aureus
  5ucm-assembly1_A  TM=4.514E-01  e=2.274E+00  Pseudomonas aeruginosa PAO1

Secondary structure (DSSP, 8-state):
--EEEES-HHHH-SSHHHHHHHHHHHHHTT-EEEESS-----SHHHHHHHHHHHHHHHHHHHHHHHHHHHHHHHHHHHHHTT--

Sequence (84 aa):
MDAVIVHKIDRFSRNDIDFYAYKVILKKEGVRLLSVTENIDENPSGEFIKNALVAMAQFYSRNLAEEVLKGMMEKFGGGLLRLQ

Mean predicted aligned error: 11.19 Å